Protein AF-A4SFX7-F1 (afdb_monomer_lite)

Foldseek 3Di:
DDDDPPDDPPPPPPPPPPVPPADPQLCVQLVVLVVLLVVLVVVQVVCVVPPSCSVVPPSVVSNVVSVVSNVCSVVVDHPPPD

Organism: Chlorobium phaeovibrioides (strain DSM 265 / 1930) (NCBI:txid290318)

Secondary structure (DSSP, 8-state):
--------------------SS-HHHHHHHHHHHHHHHHHHHHHHHHTTTTSHHHHHTHHHHHHHHHHHHHHHHHS------

Sequence (82 aa):
MKSSRKKPPAHKAEDKAHGMPLGKTNYLIIGTGALVIAGSFWGMSIERQVDGFFALNVAPFLIIGAFVAIGFGILLRPISRF

Structure (mmCIF, N/CA/C/O backbone):
data_AF-A4SFX7-F1
#
_entry.id   AF-A4SFX7-F1
#
loop_
_atom_site.group_PDB
_atom_site.id
_atom_site.type_symbol
_atom_site.label_atom_id
_atom_site.label_alt_id
_atom_site.label_comp_id
_atom_site.label_asym_id
_atom_site.label_entity_id
_atom_site.label_seq_id
_atom_site.pdbx_PDB_ins_code
_atom_site.Cartn_x
_atom_site.Cartn_y
_atom_site.Cartn_z
_atom_site.occupancy
_atom_site.B_iso_or_equiv
_atom_site.auth_seq_id
_atom_site.auth_comp_id
_atom_site.auth_asym_id
_atom_site.auth_atom_id
_atom_site.pdbx_PDB_model_num
ATOM 1 N N . MET A 1 1 ? -50.821 -29.000 39.064 1.00 47.81 1 MET A N 1
ATOM 2 C CA . MET A 1 1 ? -49.992 -29.685 38.042 1.00 47.81 1 MET A CA 1
ATOM 3 C C . MET A 1 1 ? -50.075 -28.917 36.725 1.00 47.81 1 MET A C 1
ATOM 5 O O . MET A 1 1 ? -51.174 -28.529 36.365 1.00 47.81 1 MET A O 1
ATOM 9 N N . LYS A 1 2 ? -48.925 -28.773 36.037 1.00 43.47 2 LYS A N 1
ATOM 10 C CA . LYS A 1 2 ? -48.697 -28.262 34.657 1.00 43.47 2 LYS A CA 1
ATOM 11 C C . LYS A 1 2 ? -48.875 -26.738 34.496 1.00 43.47 2 LYS A C 1
ATOM 13 O O . LYS A 1 2 ? -49.984 -26.239 34.444 1.00 43.47 2 LYS A O 1
ATOM 18 N N . SER A 1 3 ? -47.821 -25.922 34.607 1.00 52.31 3 SER A N 1
ATOM 19 C CA . SER A 1 3 ? -46.695 -25.745 33.665 1.00 52.3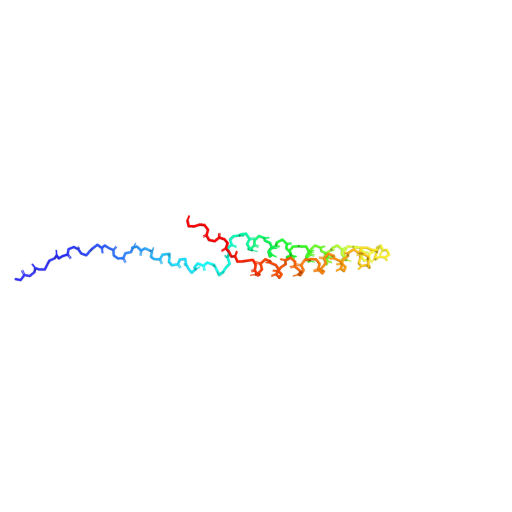1 3 SER A CA 1
ATOM 20 C C . SER A 1 3 ? -47.154 -25.507 32.227 1.00 52.31 3 SER A C 1
ATOM 22 O O . SER A 1 3 ? -47.473 -26.464 31.532 1.00 52.31 3 SER A O 1
ATOM 24 N N . SER A 1 4 ? -47.130 -24.244 31.788 1.00 53.53 4 SER A N 1
ATOM 25 C CA . SER A 1 4 ? -46.549 -23.883 30.489 1.00 53.53 4 SER A CA 1
ATOM 26 C C . SER A 1 4 ? -46.353 -22.363 30.398 1.00 53.53 4 SER A C 1
ATOM 28 O O . SER A 1 4 ? -47.141 -21.634 29.800 1.00 53.53 4 SER A O 1
ATOM 30 N N . ARG A 1 5 ? -45.280 -21.850 31.020 1.00 53.84 5 ARG A N 1
ATOM 31 C CA . ARG A 1 5 ? -44.714 -20.556 30.607 1.00 53.84 5 ARG A CA 1
ATOM 32 C C . ARG A 1 5 ? -44.193 -20.794 29.191 1.00 53.84 5 ARG A C 1
ATOM 34 O O . ARG A 1 5 ? -43.198 -21.500 29.036 1.00 53.84 5 ARG A O 1
ATOM 41 N N . LYS A 1 6 ? -44.875 -20.259 28.171 1.00 50.56 6 LYS A N 1
ATOM 42 C CA . LYS A 1 6 ? -44.329 -20.160 26.811 1.00 50.56 6 LYS A CA 1
ATOM 43 C C . LYS A 1 6 ? -42.972 -19.463 26.925 1.00 50.56 6 LYS A C 1
ATOM 45 O O . LYS A 1 6 ? -42.908 -18.253 27.119 1.00 50.56 6 LYS A O 1
ATOM 50 N N . LYS A 1 7 ? -41.892 -20.246 26.880 1.00 53.94 7 LYS A N 1
ATOM 51 C CA . LYS A 1 7 ? -40.541 -19.727 26.693 1.00 53.94 7 LYS A CA 1
ATOM 52 C C . LYS A 1 7 ? -40.541 -19.053 25.318 1.00 53.94 7 LYS A C 1
ATOM 54 O O . LYS A 1 7 ? -40.903 -19.725 24.351 1.00 53.94 7 LYS A O 1
ATOM 59 N N . PRO A 1 8 ? -40.196 -17.761 25.199 1.00 56.84 8 PRO A N 1
ATOM 60 C CA . PRO A 1 8 ? -39.898 -17.208 23.888 1.00 56.84 8 PRO A CA 1
ATOM 61 C C . PRO A 1 8 ? -38.746 -18.034 23.292 1.00 56.84 8 PRO A C 1
ATOM 63 O O . PRO A 1 8 ? -37.837 -18.407 24.042 1.00 56.84 8 PRO A O 1
ATOM 66 N N . PRO A 1 9 ? -38.787 -18.389 21.996 1.00 52.59 9 PRO A N 1
ATOM 67 C CA . PRO A 1 9 ? -37.702 -19.128 21.376 1.00 52.59 9 PRO A CA 1
ATOM 68 C C . PRO A 1 9 ? -36.422 -18.306 21.520 1.00 52.59 9 PRO A C 1
ATOM 70 O O . PRO A 1 9 ? -36.266 -17.236 20.933 1.00 52.59 9 PRO A O 1
ATOM 73 N N . ALA A 1 10 ? -35.522 -18.822 22.356 1.00 56.34 10 ALA A N 1
ATOM 74 C CA . ALA A 1 10 ? -34.151 -18.379 22.537 1.00 56.34 10 ALA A CA 1
ATOM 75 C C . ALA A 1 10 ? -33.335 -18.751 21.292 1.00 56.34 10 ALA A C 1
ATOM 77 O O . ALA A 1 10 ? -32.422 -19.569 21.325 1.00 56.34 10 ALA A O 1
ATOM 78 N N . HIS A 1 11 ? -33.728 -18.161 20.171 1.00 50.75 11 HIS A N 1
ATOM 79 C CA . HIS A 1 11 ? -32.923 -18.063 18.973 1.00 50.75 11 HIS A CA 1
ATOM 80 C C . HIS A 1 11 ? -33.084 -16.650 18.409 1.00 50.75 11 HIS A C 1
ATOM 82 O O . HIS A 1 11 ? -33.289 -16.433 17.221 1.00 50.75 11 HIS A O 1
ATOM 88 N N . LYS A 1 12 ? -32.939 -15.647 19.292 1.00 47.97 12 LYS A N 1
ATOM 89 C CA . LYS A 1 12 ? -32.100 -14.523 18.887 1.00 47.97 12 LYS A CA 1
ATOM 90 C C . LYS A 1 12 ? -30.777 -15.189 18.576 1.00 47.97 12 LYS A C 1
ATOM 92 O O . LYS A 1 12 ? -30.101 -15.640 19.498 1.00 47.97 12 LYS A O 1
ATOM 97 N N . ALA A 1 13 ? -30.504 -15.354 17.286 1.00 50.75 13 ALA A N 1
ATOM 98 C CA . ALA A 1 13 ? -29.152 -15.423 16.802 1.00 50.75 13 ALA A CA 1
ATOM 99 C C . ALA A 1 13 ? -28.452 -14.257 17.493 1.00 50.75 13 ALA A C 1
ATOM 101 O O . ALA A 1 13 ? -28.598 -13.096 17.113 1.00 50.75 13 ALA A O 1
ATOM 102 N N . GLU A 1 14 ? -27.796 -14.561 18.609 1.00 51.03 14 GLU A N 1
ATOM 103 C CA . GLU A 1 14 ? -26.659 -13.805 19.056 1.00 51.03 14 GLU A CA 1
ATOM 104 C C . GLU A 1 14 ? -25.653 -14.014 17.929 1.00 51.03 14 GLU A C 1
ATOM 106 O O . GLU A 1 14 ? -24.730 -14.818 18.023 1.00 51.03 14 GLU A O 1
ATOM 111 N N . ASP A 1 15 ? -25.878 -13.288 16.833 1.00 50.03 15 ASP A N 1
ATOM 112 C CA . ASP A 1 15 ? -24.841 -12.747 15.993 1.00 50.03 15 ASP A CA 1
ATOM 113 C C . ASP A 1 15 ? -24.042 -11.859 16.943 1.00 50.03 15 ASP A C 1
ATOM 115 O O . ASP A 1 15 ? -24.157 -10.633 16.991 1.00 50.03 15 ASP A O 1
ATOM 119 N N . LYS A 1 16 ? -23.288 -12.521 17.829 1.00 52.03 16 LYS A N 1
ATOM 120 C CA . LYS A 1 16 ? -22.105 -11.961 18.428 1.00 52.03 16 LYS A CA 1
ATOM 121 C C . LYS A 1 16 ? -21.205 -11.801 17.230 1.00 52.03 16 LYS A C 1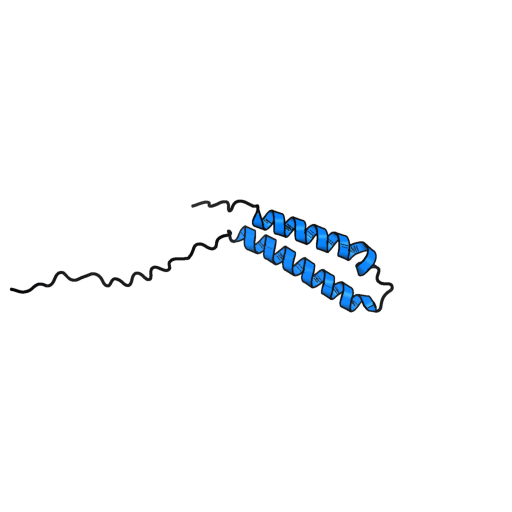
ATOM 123 O O . LYS A 1 16 ? -20.314 -12.616 17.006 1.00 52.03 16 LYS A O 1
ATOM 128 N N . ALA A 1 17 ? -21.455 -10.724 16.491 1.00 54.03 17 ALA A N 1
ATOM 129 C CA . ALA A 1 17 ? -20.418 -9.921 15.922 1.00 54.03 17 ALA A CA 1
ATOM 130 C C . ALA A 1 17 ? -19.381 -9.834 17.037 1.00 54.03 17 ALA A C 1
ATOM 132 O O . ALA A 1 17 ? -19.503 -9.057 17.986 1.00 54.03 17 ALA A O 1
ATOM 133 N N . HIS A 1 18 ? -18.413 -10.747 16.991 1.00 56.31 18 HIS A N 1
ATOM 134 C CA . HIS A 1 18 ? -17.091 -10.501 17.503 1.00 56.31 18 HIS A CA 1
ATOM 135 C C . HIS A 1 18 ? -16.728 -9.230 16.760 1.00 56.31 18 HIS A C 1
ATOM 137 O O . HIS A 1 18 ? -16.402 -9.289 15.575 1.00 56.31 18 HIS A O 1
ATOM 143 N N . GLY A 1 19 ? -17.038 -8.086 17.385 1.00 62.81 19 GLY A N 1
ATOM 144 C CA . GLY A 1 19 ? -16.909 -6.785 16.761 1.00 62.81 19 GLY A CA 1
ATOM 145 C C . GLY A 1 19 ? -15.500 -6.768 16.226 1.00 62.81 19 GLY A C 1
ATOM 146 O O . GLY A 1 19 ? -14.570 -6.993 17.003 1.00 62.81 19 GLY A O 1
ATOM 147 N N . MET A 1 20 ? -15.371 -6.690 14.899 1.00 70.69 20 MET A N 1
ATOM 148 C CA . MET A 1 20 ? -14.069 -6.837 14.272 1.00 70.69 20 MET A CA 1
ATOM 149 C C . MET A 1 20 ? -13.102 -5.905 15.009 1.00 70.69 20 MET A C 1
ATOM 151 O O . MET A 1 20 ? -13.478 -4.765 15.2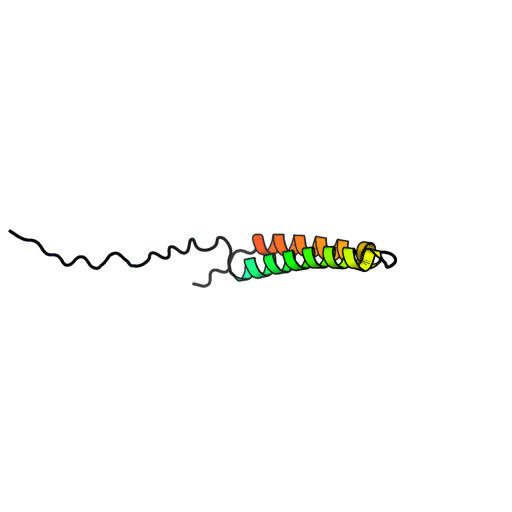98 1.00 70.69 20 MET A O 1
ATOM 155 N N . PRO A 1 21 ? -11.900 -6.382 15.376 1.00 76.44 21 PRO A N 1
ATOM 156 C CA . PRO A 1 21 ? -11.016 -5.661 16.293 1.00 76.44 21 PRO A CA 1
ATOM 157 C C . PRO A 1 21 ? -10.635 -4.266 15.776 1.00 76.44 21 PRO A C 1
ATOM 159 O O . PRO A 1 21 ? -10.207 -3.412 16.547 1.00 76.44 21 PRO A O 1
ATOM 162 N N . LEU A 1 22 ? -10.817 -4.030 14.475 1.00 83.19 22 LEU A N 1
ATOM 163 C CA . LEU A 1 22 ? -10.615 -2.762 13.801 1.00 83.19 22 LEU A CA 1
ATOM 164 C C . LEU A 1 22 ? -11.907 -2.298 13.104 1.00 83.19 22 LEU A C 1
ATOM 166 O O . LEU A 1 22 ? -12.762 -3.094 12.714 1.00 83.19 22 LEU A O 1
ATOM 170 N N . GLY A 1 23 ? -12.045 -0.984 12.915 1.00 86.81 23 GLY A N 1
ATOM 171 C CA . GLY A 1 23 ? -13.161 -0.403 12.166 1.00 86.81 23 GLY A CA 1
ATOM 172 C C . GLY A 1 23 ? -13.041 -0.626 10.653 1.00 86.81 23 GLY A C 1
ATOM 173 O O . GLY A 1 23 ? -11.966 -0.922 10.133 1.00 86.81 23 GLY A O 1
ATOM 174 N N . LYS A 1 24 ? -14.136 -0.412 9.909 1.00 88.31 24 LYS A N 1
ATOM 175 C CA . LYS A 1 24 ? -14.142 -0.511 8.433 1.00 88.31 24 LYS A CA 1
ATOM 176 C C . LYS A 1 24 ? -13.053 0.356 7.787 1.00 88.31 24 LYS A C 1
ATOM 178 O O . LYS A 1 24 ? -12.350 -0.106 6.897 1.00 88.31 24 LYS A O 1
ATOM 183 N N . THR A 1 25 ? -12.877 1.587 8.271 1.00 88.62 25 THR A N 1
ATOM 184 C CA . THR A 1 25 ? -11.861 2.527 7.769 1.00 88.62 25 THR A CA 1
ATOM 185 C C . THR A 1 25 ? -10.442 1.993 7.948 1.00 88.62 25 THR A C 1
ATOM 187 O O . THR A 1 25 ? -9.639 2.067 7.025 1.00 88.62 25 THR A O 1
ATOM 190 N N . ASN A 1 26 ? -10.140 1.397 9.101 1.00 91.44 26 ASN A N 1
ATOM 191 C CA . ASN A 1 26 ? -8.843 0.788 9.377 1.00 91.44 26 ASN A CA 1
ATOM 192 C C . ASN A 1 26 ? -8.536 -0.338 8.386 1.00 91.44 26 ASN A C 1
ATOM 194 O O . ASN A 1 26 ? -7.459 -0.363 7.797 1.00 91.44 26 ASN A O 1
ATOM 198 N N . TYR A 1 27 ? -9.501 -1.235 8.157 1.00 92.25 27 TYR A N 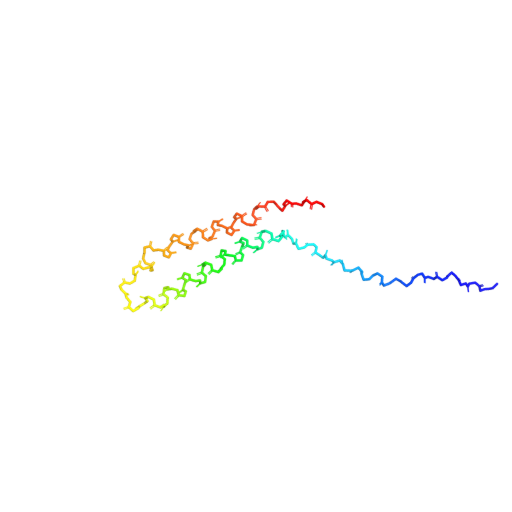1
ATOM 199 C CA . TYR A 1 27 ? -9.339 -2.323 7.193 1.00 92.25 27 TYR A CA 1
ATOM 200 C C . TYR A 1 27 ? -9.172 -1.822 5.760 1.00 92.25 27 TYR A C 1
ATOM 202 O O . TYR A 1 27 ? -8.386 -2.402 5.017 1.00 92.25 27 TYR A O 1
ATOM 210 N N . LEU A 1 28 ? -9.847 -0.735 5.375 1.00 93.75 28 LEU A N 1
ATOM 211 C CA . LEU A 1 28 ? -9.642 -0.115 4.064 1.00 93.75 28 LEU A CA 1
ATOM 212 C C . LEU A 1 28 ? -8.221 0.438 3.914 1.00 93.75 28 LEU A C 1
ATOM 214 O O . LEU A 1 28 ? -7.593 0.210 2.882 1.00 93.75 28 LEU A O 1
ATOM 218 N N . ILE A 1 29 ? -7.689 1.113 4.936 1.00 94.44 29 ILE A N 1
ATOM 219 C CA . ILE A 1 29 ? -6.316 1.640 4.915 1.00 94.44 29 ILE A CA 1
ATOM 220 C C . ILE A 1 29 ? -5.304 0.491 4.831 1.00 94.44 29 ILE A C 1
ATOM 222 O O . ILE A 1 29 ? -4.432 0.498 3.962 1.00 94.44 29 ILE A O 1
ATOM 226 N N . ILE A 1 30 ? -5.448 -0.521 5.690 1.00 94.81 30 ILE A N 1
ATOM 227 C CA . ILE A 1 30 ? -4.551 -1.684 5.723 1.00 94.81 30 ILE A CA 1
ATOM 228 C C . ILE A 1 30 ? -4.616 -2.452 4.400 1.00 94.81 30 ILE A C 1
ATOM 230 O O . ILE A 1 30 ? -3.578 -2.773 3.823 1.00 94.81 30 ILE A O 1
ATOM 234 N N . GLY A 1 31 ? -5.822 -2.712 3.893 1.00 96.50 31 GLY A N 1
ATOM 235 C CA . GLY A 1 31 ? -6.031 -3.408 2.626 1.00 96.50 31 GLY A CA 1
ATOM 236 C C . GLY A 1 31 ? -5.439 -2.646 1.443 1.00 96.50 31 GLY A C 1
ATOM 237 O O . GLY A 1 31 ? -4.766 -3.242 0.607 1.00 96.50 31 GLY A O 1
ATOM 238 N N . THR A 1 32 ? -5.603 -1.321 1.410 1.00 96.81 32 THR A N 1
ATOM 239 C CA . THR A 1 32 ? -4.989 -0.471 0.379 1.00 96.81 32 THR A CA 1
ATOM 240 C C . THR A 1 32 ? -3.465 -0.537 0.454 1.00 96.81 32 THR A C 1
ATOM 242 O O . THR A 1 32 ? -2.817 -0.744 -0.569 1.00 96.81 32 THR A O 1
ATOM 245 N N . GLY A 1 33 ? -2.879 -0.442 1.651 1.00 96.50 33 GLY A N 1
ATOM 246 C CA . GLY A 1 33 ? -1.433 -0.593 1.831 1.00 96.50 33 GLY A CA 1
ATOM 247 C C . GLY A 1 33 ? -0.924 -1.961 1.366 1.00 96.50 33 GLY A C 1
ATOM 248 O O . GLY A 1 33 ? 0.066 -2.037 0.642 1.00 96.50 33 GLY A O 1
ATOM 249 N N . ALA A 1 34 ? -1.636 -3.041 1.693 1.00 97.62 34 ALA A N 1
ATOM 250 C CA . ALA A 1 34 ? -1.287 -4.385 1.237 1.00 97.62 34 ALA A CA 1
ATOM 251 C C . ALA A 1 34 ? -1.329 -4.505 -0.299 1.00 97.62 34 ALA A C 1
ATOM 253 O O . ALA A 1 34 ? -0.424 -5.091 -0.897 1.00 97.62 34 ALA A O 1
ATOM 254 N N . LEU A 1 35 ? -2.331 -3.902 -0.947 1.00 98.00 35 LEU A N 1
ATOM 255 C CA . LEU A 1 35 ? -2.425 -3.853 -2.409 1.00 98.00 35 LEU A CA 1
ATOM 256 C C . LEU A 1 35 ? -1.290 -3.043 -3.041 1.00 98.00 35 LEU A C 1
ATOM 258 O O . LEU A 1 35 ? -0.762 -3.459 -4.068 1.00 98.00 35 LEU A O 1
ATOM 262 N N . VAL A 1 36 ? -0.871 -1.932 -2.429 1.00 97.56 36 VAL A N 1
ATOM 263 C CA . VAL A 1 36 ? 0.279 -1.148 -2.911 1.00 97.56 36 VAL A CA 1
ATOM 264 C C . VAL A 1 36 ? 1.566 -1.968 -2.833 1.00 97.56 36 VAL A C 1
ATOM 266 O O . VAL A 1 36 ? 2.350 -1.955 -3.782 1.00 97.56 36 VAL A O 1
ATOM 269 N N . ILE A 1 37 ? 1.773 -2.734 -1.756 1.00 97.31 37 ILE A N 1
ATOM 270 C CA . ILE A 1 37 ? 2.933 -3.631 -1.627 1.00 97.31 37 ILE A CA 1
ATOM 271 C C . ILE A 1 37 ? 2.901 -4.690 -2.732 1.00 97.31 37 ILE A C 1
ATOM 273 O O . ILE A 1 37 ? 3.875 -4.836 -3.473 1.00 97.31 37 ILE A O 1
ATOM 277 N N . ALA A 1 38 ? 1.774 -5.389 -2.886 1.00 97.38 38 ALA A N 1
ATOM 278 C CA . ALA A 1 38 ? 1.611 -6.410 -3.917 1.00 97.38 38 ALA A CA 1
ATOM 279 C C . ALA A 1 38 ? 1.822 -5.836 -5.328 1.00 97.38 38 ALA A C 1
ATOM 281 O O . ALA A 1 38 ? 2.566 -6.410 -6.121 1.00 97.38 38 ALA A O 1
ATOM 282 N N . GLY A 1 39 ? 1.239 -4.670 -5.618 1.00 95.88 39 GLY A N 1
ATOM 283 C CA . GLY A 1 39 ? 1.403 -3.958 -6.883 1.00 95.88 39 GLY A CA 1
ATOM 284 C C . GLY A 1 39 ? 2.843 -3.514 -7.138 1.00 95.88 39 GLY A C 1
ATOM 285 O O . GLY A 1 39 ? 3.314 -3.608 -8.266 1.00 95.88 39 GLY A O 1
ATOM 286 N N . SER A 1 40 ? 3.575 -3.106 -6.099 1.00 93.88 40 SER A N 1
ATOM 287 C CA . SER A 1 40 ? 4.992 -2.736 -6.207 1.00 93.88 40 SER A CA 1
ATOM 288 C C . SER A 1 40 ? 5.851 -3.942 -6.590 1.00 93.88 40 SER A C 1
ATOM 290 O O . SER A 1 40 ? 6.658 -3.859 -7.513 1.00 93.88 40 SER A O 1
ATOM 292 N N . PHE A 1 41 ? 5.647 -5.092 -5.942 1.00 92.69 41 PHE A N 1
ATOM 293 C CA . PHE A 1 41 ? 6.355 -6.323 -6.310 1.00 92.69 41 PHE A CA 1
ATOM 294 C C . PHE A 1 41 ? 5.957 -6.845 -7.689 1.00 92.69 41 PHE A C 1
ATOM 296 O O . PHE A 1 41 ? 6.819 -7.286 -8.450 1.00 92.69 41 PHE A O 1
ATOM 303 N N . TRP A 1 42 ? 4.677 -6.746 -8.045 1.00 92.81 42 TRP A N 1
ATOM 304 C CA . TRP A 1 42 ? 4.211 -7.093 -9.383 1.00 92.81 42 TRP A CA 1
ATOM 305 C C . TRP A 1 42 ? 4.862 -6.196 -10.441 1.00 92.81 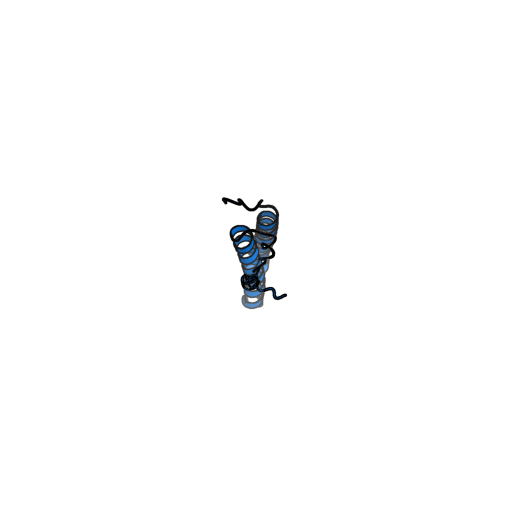42 TRP A C 1
ATOM 307 O O . TRP A 1 42 ? 5.400 -6.698 -11.427 1.00 92.81 42 TRP A O 1
ATOM 317 N N . GLY A 1 43 ? 4.871 -4.880 -10.216 1.00 89.56 43 GLY A N 1
ATOM 318 C CA . GLY A 1 43 ? 5.510 -3.902 -11.094 1.00 89.56 43 GLY A CA 1
ATOM 319 C C . GLY A 1 43 ? 6.990 -4.209 -11.293 1.00 89.56 43 GLY A C 1
ATOM 320 O O . GLY A 1 43 ? 7.440 -4.317 -12.429 1.00 89.56 43 GLY A O 1
ATOM 321 N N . MET A 1 44 ? 7.719 -4.485 -10.208 1.00 90.00 44 MET A N 1
ATOM 322 C CA . MET A 1 44 ? 9.118 -4.923 -10.277 1.00 90.00 44 MET A CA 1
ATOM 323 C C . MET A 1 44 ? 9.304 -6.233 -11.057 1.00 90.00 44 MET A C 1
ATOM 325 O O . MET A 1 44 ? 10.301 -6.400 -11.757 1.00 90.00 44 MET A O 1
ATOM 329 N N . SER A 1 45 ? 8.356 -7.170 -10.969 1.00 87.75 45 SER A N 1
ATOM 330 C CA . SER A 1 45 ? 8.422 -8.422 -11.726 1.00 87.75 45 SER A CA 1
ATOM 331 C C . SER A 1 45 ? 8.239 -8.218 -13.231 1.00 87.75 45 SER A C 1
ATOM 333 O O . SER A 1 45 ? 8.836 -8.966 -14.003 1.00 87.75 45 SER A O 1
ATOM 335 N N . ILE A 1 46 ? 7.426 -7.245 -13.652 1.00 85.88 46 ILE A N 1
ATOM 336 C CA . ILE A 1 46 ? 7.254 -6.891 -15.071 1.00 85.88 46 ILE A CA 1
ATOM 337 C C . ILE A 1 46 ? 8.470 -6.101 -15.557 1.00 85.88 46 ILE A C 1
ATOM 339 O O . ILE A 1 46 ? 9.021 -6.380 -16.620 1.00 85.88 46 ILE A O 1
ATOM 343 N N . GLU A 1 47 ? 8.908 -5.130 -14.759 1.00 78.94 47 GLU A N 1
ATOM 344 C CA . GLU A 1 47 ? 9.970 -4.199 -15.128 1.00 78.94 47 GLU A CA 1
ATOM 345 C C . GLU A 1 47 ? 11.367 -4.830 -15.110 1.00 78.94 47 GLU A C 1
ATOM 347 O O . GLU A 1 47 ? 12.319 -4.221 -15.578 1.00 78.94 47 GLU A O 1
ATOM 352 N N . ARG A 1 48 ? 11.499 -6.087 -14.672 1.00 64.31 48 ARG A N 1
ATOM 353 C CA . ARG A 1 48 ? 12.736 -6.879 -14.771 1.00 64.31 48 ARG A CA 1
ATOM 354 C C . ARG A 1 48 ? 13.347 -6.942 -16.184 1.00 64.31 48 ARG A C 1
ATOM 356 O O . ARG A 1 48 ? 14.477 -7.399 -16.310 1.00 64.31 48 ARG A O 1
ATOM 363 N N . GLN A 1 49 ? 12.603 -6.546 -17.222 1.00 59.91 49 GLN A N 1
ATOM 364 C CA . GLN A 1 49 ? 13.062 -6.450 -18.615 1.00 59.91 49 GLN A CA 1
ATOM 365 C C . GLN A 1 49 ? 13.566 -5.051 -19.027 1.00 59.91 49 GLN A C 1
ATOM 367 O O . GLN A 1 49 ? 14.251 -4.936 -20.038 1.00 59.91 49 GLN A O 1
ATOM 372 N N . VAL A 1 50 ? 13.221 -4.000 -18.280 1.00 57.59 50 VAL A N 1
ATOM 373 C CA . VAL A 1 50 ? 13.723 -2.622 -18.451 1.00 57.59 50 VAL A CA 1
ATOM 374 C C . VAL A 1 50 ? 14.847 -2.419 -17.421 1.00 57.59 50 VAL A C 1
ATOM 376 O O . VAL A 1 50 ? 14.997 -3.258 -16.539 1.00 57.59 50 VAL A O 1
ATOM 379 N N . ASP A 1 51 ? 15.635 -1.342 -17.485 1.00 74.75 51 ASP A N 1
ATOM 380 C CA . ASP A 1 51 ? 16.812 -1.072 -16.621 1.00 74.75 51 ASP A CA 1
ATOM 381 C C . ASP A 1 51 ? 16.556 -1.061 -15.084 1.00 74.75 51 ASP A C 1
ATOM 383 O O . ASP A 1 51 ? 17.412 -0.651 -14.300 1.00 74.75 51 ASP A O 1
ATOM 387 N N . GLY A 1 52 ? 15.385 -1.504 -14.614 1.00 81.44 52 GLY A N 1
ATOM 388 C CA . GLY A 1 52 ? 15.020 -1.620 -13.206 1.00 81.44 52 GLY A CA 1
ATOM 389 C C . GLY A 1 52 ? 14.692 -0.273 -12.574 1.00 81.44 52 GLY A C 1
ATOM 390 O O . GLY A 1 52 ? 14.813 -0.120 -11.360 1.00 81.44 52 GLY A O 1
ATOM 391 N N . PHE A 1 53 ? 14.318 0.724 -13.379 1.00 86.56 53 PHE A N 1
ATOM 392 C CA . PHE A 1 53 ? 14.106 2.092 -12.923 1.00 86.56 53 PHE A CA 1
ATOM 393 C C . PHE A 1 53 ? 13.045 2.189 -11.816 1.00 86.56 53 PHE A C 1
ATOM 395 O O . PHE A 1 53 ? 13.303 2.814 -10.785 1.00 86.56 53 PHE A O 1
ATOM 402 N N . PHE A 1 54 ? 11.883 1.557 -11.978 1.00 87.81 54 PHE A N 1
ATOM 403 C CA . PHE A 1 54 ? 10.838 1.472 -10.960 1.00 87.81 54 PHE A CA 1
ATOM 404 C C . PHE A 1 54 ? 11.329 0.703 -9.735 1.00 87.81 54 PHE A C 1
ATOM 406 O O . PHE A 1 54 ? 11.116 1.167 -8.613 1.00 87.81 54 PHE A O 1
ATOM 413 N N . ALA A 1 55 ? 12.030 -0.418 -9.924 1.00 88.69 55 ALA A N 1
ATOM 414 C CA . ALA A 1 55 ? 12.586 -1.192 -8.812 1.00 88.69 55 ALA A CA 1
ATOM 415 C C . ALA A 1 55 ? 13.589 -0.389 -7.960 1.00 88.69 55 ALA A C 1
ATOM 417 O O . ALA A 1 55 ? 13.572 -0.496 -6.734 1.00 88.69 55 ALA A O 1
ATOM 418 N N . LEU A 1 56 ? 14.433 0.433 -8.592 1.00 89.88 56 LEU A N 1
ATOM 419 C CA . LEU A 1 56 ? 15.470 1.213 -7.912 1.00 89.88 56 LEU A CA 1
ATOM 420 C C . LEU A 1 56 ? 14.954 2.542 -7.348 1.00 89.88 56 LEU A C 1
ATOM 422 O O . LEU A 1 56 ? 15.403 2.958 -6.282 1.00 89.88 56 LEU A O 1
ATOM 426 N N . ASN A 1 57 ? 14.030 3.215 -8.040 1.00 91.81 57 ASN A N 1
ATOM 427 C CA . ASN A 1 57 ? 13.680 4.606 -7.732 1.00 91.81 57 ASN A CA 1
ATOM 428 C C . ASN A 1 57 ? 12.274 4.791 -7.161 1.00 91.81 57 ASN A C 1
ATOM 430 O O . ASN A 1 57 ? 12.030 5.803 -6.514 1.00 91.81 57 ASN A O 1
ATOM 434 N N . VAL A 1 58 ? 11.337 3.869 -7.400 1.00 91.50 58 VAL A N 1
ATOM 435 C CA . VAL A 1 58 ? 9.913 4.080 -7.071 1.00 91.50 58 VAL A CA 1
ATOM 436 C C . VAL A 1 58 ? 9.428 3.080 -6.025 1.00 91.50 58 VAL A C 1
ATOM 438 O O . VAL A 1 58 ? 8.842 3.466 -5.011 1.00 91.50 58 VAL A O 1
ATOM 441 N N . ALA A 1 59 ? 9.719 1.798 -6.231 1.00 92.75 59 ALA A N 1
ATOM 442 C CA . ALA A 1 59 ? 9.301 0.718 -5.351 1.00 92.75 59 ALA A CA 1
ATOM 443 C C . ALA A 1 59 ? 9.745 0.878 -3.883 1.00 92.75 59 ALA A C 1
ATOM 445 O O . ALA A 1 59 ? 8.907 0.635 -3.011 1.00 92.75 59 ALA A O 1
ATOM 446 N N . PRO A 1 60 ? 10.979 1.323 -3.557 1.00 94.06 60 PRO A N 1
ATOM 447 C CA . PRO A 1 60 ? 11.392 1.483 -2.163 1.00 94.06 60 PRO A CA 1
ATOM 448 C C . PRO A 1 60 ? 10.492 2.468 -1.410 1.00 94.06 60 PRO A C 1
ATOM 450 O O . PRO A 1 60 ? 10.029 2.176 -0.309 1.00 94.06 60 PRO A O 1
ATOM 453 N N . PHE A 1 61 ? 10.167 3.604 -2.032 1.00 96.81 61 PHE A N 1
ATOM 454 C CA . PHE A 1 61 ? 9.317 4.626 -1.422 1.00 96.81 61 PHE A CA 1
ATOM 455 C C . PHE A 1 61 ? 7.858 4.179 -1.320 1.00 96.81 61 PHE A C 1
ATOM 457 O O . PHE A 1 61 ? 7.227 4.418 -0.291 1.00 96.81 61 PHE A O 1
ATOM 464 N N . LEU A 1 62 ? 7.332 3.490 -2.340 1.00 95.69 62 LEU A N 1
ATOM 465 C CA . LEU A 1 62 ? 5.976 2.932 -2.297 1.00 95.69 62 LEU A CA 1
ATOM 466 C C . LEU A 1 62 ? 5.820 1.898 -1.181 1.00 95.69 62 LEU A C 1
ATOM 468 O O . LEU A 1 62 ? 4.843 1.946 -0.437 1.00 95.69 62 LEU A O 1
ATOM 472 N N . ILE A 1 63 ? 6.789 0.995 -1.033 1.00 95.69 63 ILE A N 1
ATOM 473 C CA . ILE A 1 63 ? 6.752 -0.049 -0.006 1.00 95.69 63 ILE A CA 1
ATOM 474 C C . ILE A 1 63 ? 6.874 0.567 1.392 1.00 95.69 63 ILE A C 1
ATOM 476 O O . ILE A 1 63 ? 6.084 0.225 2.273 1.00 95.69 63 ILE A O 1
ATOM 480 N N . ILE A 1 64 ? 7.799 1.512 1.601 1.00 97.81 64 ILE A N 1
ATOM 481 C CA . ILE A 1 64 ? 7.927 2.226 2.882 1.00 97.81 64 ILE A CA 1
ATOM 482 C C . ILE A 1 64 ? 6.629 2.977 3.206 1.00 97.81 64 ILE A C 1
ATOM 484 O O . ILE A 1 64 ? 6.090 2.830 4.304 1.00 97.81 64 ILE A O 1
ATOM 488 N N . GLY A 1 65 ? 6.092 3.737 2.249 1.00 97.25 65 GLY A N 1
ATOM 489 C CA . GLY A 1 65 ? 4.837 4.469 2.413 1.00 97.25 65 GLY A CA 1
ATOM 490 C C . GLY A 1 65 ? 3.664 3.547 2.738 1.00 97.25 65 GLY A C 1
ATOM 491 O O . GLY A 1 65 ? 2.859 3.860 3.615 1.00 97.25 65 GLY A O 1
ATOM 492 N N . ALA A 1 66 ? 3.601 2.374 2.107 1.00 96.44 66 ALA A N 1
ATOM 493 C CA . ALA A 1 66 ? 2.584 1.375 2.395 1.00 96.44 66 ALA A CA 1
ATOM 494 C C . ALA A 1 66 ? 2.710 0.800 3.812 1.00 96.44 66 ALA A C 1
ATOM 496 O O . ALA A 1 66 ? 1.698 0.677 4.500 1.00 96.44 66 ALA A O 1
ATOM 497 N N . PHE A 1 67 ? 3.922 0.513 4.297 1.00 96.81 67 PHE A N 1
ATOM 498 C CA . PHE A 1 67 ? 4.119 0.076 5.684 1.00 96.81 67 PHE A CA 1
ATOM 499 C C . PHE A 1 67 ? 3.730 1.153 6.696 1.00 96.81 67 PHE A C 1
ATOM 501 O O . PHE A 1 67 ? 3.071 0.844 7.691 1.00 96.81 67 PHE A O 1
ATOM 508 N N . VAL A 1 68 ? 4.072 2.414 6.429 1.00 97.31 68 VAL A N 1
ATOM 509 C CA . VAL A 1 68 ? 3.639 3.544 7.263 1.00 97.31 68 VAL A CA 1
ATOM 510 C C . VAL A 1 68 ? 2.113 3.658 7.259 1.00 97.31 68 VAL A C 1
ATOM 512 O O . VAL A 1 68 ? 1.511 3.787 8.324 1.00 97.31 68 VAL A O 1
ATOM 515 N N . ALA A 1 69 ? 1.470 3.543 6.094 1.00 94.38 69 ALA A N 1
ATOM 516 C CA . ALA A 1 69 ? 0.015 3.584 5.971 1.00 94.38 69 ALA A CA 1
ATOM 517 C C . ALA A 1 69 ? -0.663 2.422 6.713 1.00 94.38 69 ALA A C 1
ATOM 519 O O . ALA A 1 69 ? -1.650 2.642 7.410 1.00 94.38 69 ALA A O 1
ATOM 520 N N . ILE A 1 70 ? -0.122 1.204 6.628 1.00 95.38 70 ILE A N 1
ATOM 521 C CA . ILE A 1 70 ? -0.621 0.041 7.377 1.00 95.38 70 ILE A CA 1
ATOM 522 C C . ILE A 1 70 ? -0.467 0.273 8.881 1.00 95.38 70 ILE A C 1
ATOM 524 O O . ILE A 1 70 ? -1.434 0.098 9.620 1.00 95.38 70 ILE A O 1
ATOM 528 N N . GLY A 1 71 ? 0.708 0.716 9.337 1.00 94.50 71 GLY A N 1
ATOM 529 C CA . GLY A 1 71 ? 0.941 1.054 10.742 1.00 94.50 71 GLY A CA 1
ATOM 530 C C . GLY A 1 71 ? -0.034 2.122 11.241 1.00 94.50 71 GLY A C 1
ATOM 531 O O . GLY A 1 71 ? -0.624 1.972 12.310 1.00 94.50 71 GLY A O 1
ATOM 532 N N . PHE A 1 72 ? -0.287 3.148 10.426 1.00 92.81 72 PHE A N 1
ATOM 533 C CA . PHE A 1 72 ? -1.295 4.164 10.707 1.00 92.81 72 PHE A CA 1
ATOM 534 C C . PHE A 1 72 ? -2.709 3.577 10.745 1.00 92.81 72 PHE A C 1
ATOM 536 O O . PHE A 1 72 ? -3.448 3.871 11.673 1.00 92.81 72 PHE A O 1
ATOM 543 N N . GLY A 1 73 ? -3.085 2.707 9.806 1.00 90.75 73 GLY A N 1
ATOM 544 C CA . GLY A 1 73 ? -4.389 2.038 9.787 1.00 90.75 73 GLY A CA 1
ATOM 545 C C . GLY A 1 73 ? -4.621 1.120 10.991 1.00 90.75 73 GLY A C 1
ATOM 546 O O . GLY A 1 73 ? -5.754 0.995 11.454 1.00 90.75 73 GLY A O 1
ATOM 547 N N . ILE A 1 74 ? -3.560 0.522 11.535 1.00 90.38 74 ILE A N 1
ATOM 548 C CA . ILE A 1 74 ? -3.608 -0.249 12.784 1.00 90.38 74 ILE A CA 1
ATOM 549 C C . ILE A 1 74 ? -3.755 0.690 13.989 1.00 90.38 74 ILE A C 1
ATOM 551 O O . ILE A 1 74 ? -4.579 0.435 14.865 1.00 90.38 74 ILE A O 1
ATOM 555 N N . LEU A 1 75 ? -2.972 1.772 14.036 1.00 89.81 75 LEU A N 1
ATOM 556 C CA . LEU A 1 75 ? -2.950 2.705 15.167 1.00 89.81 75 LEU A CA 1
ATOM 557 C C . LEU A 1 75 ? -4.173 3.628 15.213 1.00 89.81 75 LEU A C 1
ATOM 559 O O . LEU A 1 75 ? -4.528 4.125 16.286 1.00 89.81 75 LEU A O 1
ATOM 563 N N . LEU A 1 76 ? -4.811 3.873 14.065 1.00 82.19 76 LEU A N 1
ATOM 564 C CA . LEU A 1 76 ? -5.993 4.711 13.954 1.00 82.19 76 LEU A CA 1
ATOM 565 C C . LEU A 1 76 ? -7.048 4.157 14.908 1.00 82.19 76 LEU A C 1
ATOM 567 O O . LEU A 1 76 ? -7.606 3.086 14.683 1.00 82.19 76 LEU A O 1
ATOM 571 N N . ARG A 1 77 ? -7.331 4.867 16.001 1.00 74.81 77 ARG A N 1
ATOM 572 C CA . ARG A 1 77 ? -8.408 4.438 16.891 1.00 74.81 77 ARG A CA 1
ATOM 573 C C . ARG A 1 77 ? -9.693 4.413 16.067 1.00 74.81 77 ARG A C 1
ATOM 575 O O . ARG A 1 77 ? -9.987 5.424 15.422 1.00 74.81 77 ARG A O 1
ATOM 582 N N . PRO A 1 78 ? -10.444 3.298 16.056 1.00 63.91 78 PRO A N 1
ATOM 583 C CA . PRO A 1 78 ? -11.719 3.274 15.370 1.00 63.91 78 PRO A CA 1
ATOM 584 C C . PRO A 1 78 ? -12.562 4.392 15.978 1.00 63.91 78 PRO A C 1
ATOM 586 O O . PRO A 1 78 ? -12.845 4.384 17.176 1.00 63.91 78 PRO A O 1
ATOM 589 N N . ILE A 1 79 ? -12.915 5.392 15.169 1.00 59.06 79 ILE A N 1
ATOM 590 C CA . ILE A 1 79 ? -13.931 6.368 15.545 1.00 59.06 79 ILE A CA 1
ATOM 591 C C . ILE A 1 79 ? -15.239 5.579 15.559 1.00 59.06 79 ILE A C 1
ATOM 593 O O . ILE A 1 79 ? -15.942 5.453 14.559 1.00 59.06 79 ILE A O 1
ATOM 597 N N . SER A 1 80 ? -15.514 4.959 16.701 1.00 54.94 80 SER A N 1
ATOM 598 C CA . SER A 1 80 ? -16.798 4.377 17.037 1.00 54.94 80 SER A CA 1
ATOM 599 C C . SER A 1 80 ? -17.774 5.536 17.218 1.00 54.94 80 SER A C 1
ATOM 601 O O . SER A 1 80 ? -17.986 6.016 18.332 1.00 54.94 80 SER A O 1
ATOM 603 N N . ARG A 1 81 ? -18.317 6.057 16.112 1.00 54.06 81 ARG A N 1
ATOM 604 C CA . ARG A 1 81 ? -19.583 6.782 16.193 1.00 54.06 81 ARG A CA 1
ATOM 605 C C . ARG A 1 81 ? -20.684 5.728 16.248 1.00 54.06 81 ARG A C 1
ATOM 607 O O . ARG A 1 81 ? -20.852 4.971 15.296 1.00 54.06 81 ARG A O 1
ATOM 614 N N . PHE A 1 82 ? -21.260 5.654 17.447 1.00 48.94 82 PHE A N 1
ATOM 615 C CA . PHE A 1 82 ? -22.409 4.861 17.870 1.00 48.94 82 PHE A CA 1
ATOM 616 C C . PHE A 1 82 ? -23.580 4.952 16.894 1.00 48.94 82 PHE A C 1
ATOM 618 O O . PHE A 1 82 ? -23.792 6.058 16.345 1.00 48.94 82 PHE A O 1
#

Radius of gyration: 23.99 Å; chains: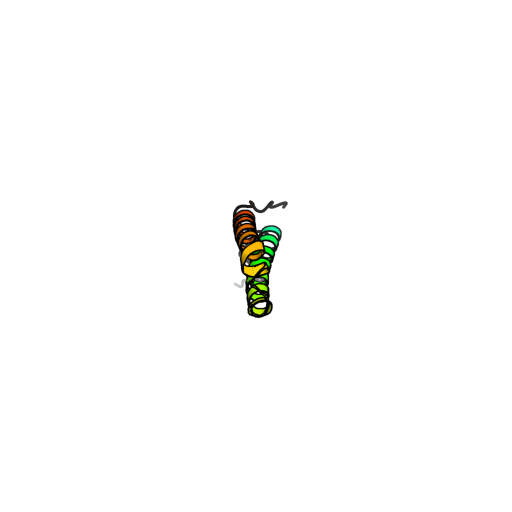 1; bounding box: 67×36×57 Å

pLDDT: mean 78.82, std 18.37, range [43.47, 98.0]